Protein AF-A0A957V2Z0-F1 (afdb_monomer)

Radius of gyration: 24.33 Å; Cα contacts (8 Å, |Δi|>4): 67; chains: 1; bounding box: 56×29×64 Å

Secondary structure (DSSP, 8-state):
-HHHHHHHHHHHHHHHHHHHHHHHHHHHHHHHTTS--EEEEEETTEEEEEEGGG--TT-EEE--TTPPP-S-----S----B--HHHH--SS-B-

Foldseek 3Di:
DVVVVVVVVVVVVVVVVVVVVVVVVVVVVVVVVPDPFWWFWQDPNDTDIDGLVPDDPPTDTDDDPPRDDSDDDDDPDDDDFDDCCVPPVDPGTDD

pLDDT: mean 80.82, std 11.82, range [54.59, 95.5]

Solvent-accessible surface area (backbone atoms only — not comparable to full-atom values): 6172 Å² total; per-residue (Å²): 114,71,67,60,54,53,53,50,53,53,51,50,51,53,50,54,52,52,52,57,56,49,57,56,53,51,56,53,50,55,60,66,68,69,56,87,58,60,34,40,34,51,55,97,90,42,81,41,82,40,49,51,92,72,67,56,95,88,65,46,71,64,79,58,93,92,57,78,84,77,68,92,84,76,90,86,75,90,85,62,75,44,80,50,40,92,81,75,64,46,92,66,63,51,111

Sequence (95 aa):
ETGAAIITFIMLGKYLEARAKGQTSEALKALMGLRPKTAHVLRDGVETEIDVDQVIVGDTVIVRPGEKVPVDGIIADGRSAFDESMITGESMPIS

Structure (mmCIF, N/CA/C/O backbone):
data_AF-A0A957V2Z0-F1
#
_entry.id   AF-A0A957V2Z0-F1
#
loop_
_atom_site.group_PDB
_atom_site.id
_atom_site.type_symbol
_atom_site.label_atom_id
_atom_site.label_alt_id
_atom_site.label_comp_id
_atom_site.label_asym_id
_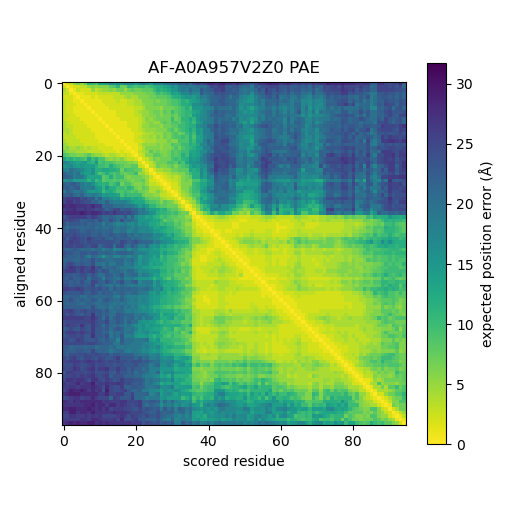atom_site.label_entity_id
_atom_site.label_seq_id
_atom_site.pdbx_PDB_ins_code
_atom_site.Cartn_x
_atom_site.Cartn_y
_atom_site.Cartn_z
_atom_site.occupancy
_atom_site.B_iso_or_equiv
_atom_site.auth_seq_id
_atom_site.auth_comp_id
_atom_site.auth_asym_id
_atom_site.auth_atom_id
_atom_site.pdbx_PDB_model_num
ATOM 1 N N . GLU A 1 1 ? 38.881 -10.062 -41.657 1.00 70.44 1 GLU A N 1
ATOM 2 C CA . GLU A 1 1 ? 38.571 -8.684 -41.207 1.00 70.44 1 GLU A CA 1
ATOM 3 C C . GLU A 1 1 ? 37.064 -8.408 -41.190 1.00 70.44 1 GLU A C 1
ATOM 5 O O . GLU A 1 1 ? 36.529 -8.096 -40.135 1.00 70.44 1 GLU A O 1
ATOM 10 N N . THR A 1 2 ? 36.336 -8.655 -42.284 1.00 86.19 2 THR A N 1
ATOM 11 C CA . THR A 1 2 ? 34.877 -8.424 -42.393 1.00 86.19 2 THR A CA 1
ATOM 12 C C . THR A 1 2 ? 34.023 -9.188 -41.369 1.00 86.19 2 THR A C 1
ATOM 14 O O . THR A 1 2 ? 33.064 -8.642 -40.833 1.00 86.19 2 THR A O 1
ATOM 17 N N . GLY A 1 3 ? 34.385 -10.432 -41.031 1.00 89.44 3 GLY A N 1
ATOM 18 C CA . GLY A 1 3 ? 33.654 -11.230 -40.033 1.00 89.44 3 GLY A CA 1
ATOM 19 C C . GLY A 1 3 ? 33.691 -10.643 -38.615 1.00 89.44 3 GLY A C 1
ATOM 20 O O . GLY A 1 3 ? 32.692 -10.697 -37.902 1.00 89.44 3 GLY A O 1
ATOM 21 N N . ALA A 1 4 ? 34.804 -10.010 -38.226 1.00 91.44 4 ALA A N 1
ATOM 22 C CA . ALA A 1 4 ? 34.930 -9.355 -36.923 1.00 91.44 4 ALA A CA 1
ATOM 23 C C . ALA A 1 4 ? 34.043 -8.103 -36.830 1.00 91.44 4 ALA A C 1
ATOM 25 O O . ALA A 1 4 ? 33.434 -7.853 -35.789 1.00 91.44 4 ALA A O 1
ATOM 26 N N . ALA A 1 5 ? 33.900 -7.366 -37.938 1.00 93.19 5 ALA A N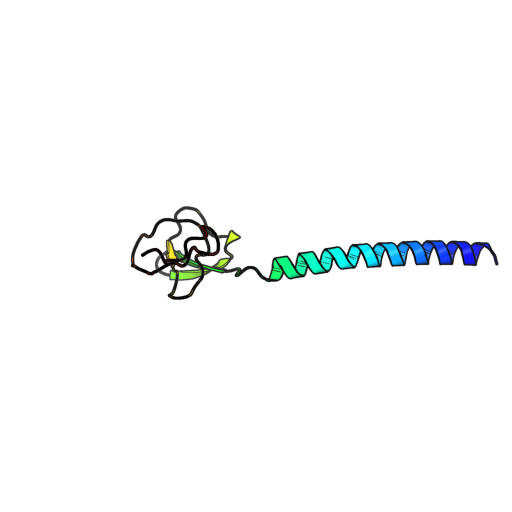 1
ATOM 27 C CA . ALA A 1 5 ? 32.979 -6.236 -38.022 1.00 93.19 5 ALA A CA 1
ATOM 28 C C . ALA A 1 5 ? 31.519 -6.697 -37.870 1.00 93.19 5 ALA A C 1
ATOM 30 O O . ALA A 1 5 ? 30.775 -6.124 -37.078 1.00 93.19 5 ALA A O 1
ATOM 31 N N . ILE A 1 6 ? 31.125 -7.781 -38.549 1.00 94.81 6 ILE A N 1
ATOM 32 C CA . ILE A 1 6 ? 29.765 -8.341 -38.460 1.00 94.81 6 ILE A CA 1
ATOM 33 C C . ILE A 1 6 ? 29.440 -8.787 -37.028 1.00 94.81 6 ILE A C 1
ATOM 35 O O . ILE A 1 6 ? 28.392 -8.428 -36.495 1.00 94.81 6 ILE A O 1
ATOM 39 N N . ILE A 1 7 ? 30.347 -9.520 -36.373 1.00 94.38 7 ILE A N 1
ATOM 40 C CA . ILE A 1 7 ? 30.153 -9.969 -34.985 1.00 94.38 7 ILE A CA 1
ATOM 41 C C . ILE A 1 7 ? 30.024 -8.769 -34.038 1.00 94.38 7 ILE A C 1
ATOM 43 O O . ILE A 1 7 ? 29.139 -8.754 -33.182 1.00 94.38 7 ILE A O 1
ATOM 47 N N . THR A 1 8 ? 30.853 -7.740 -34.227 1.00 94.44 8 THR A N 1
ATOM 48 C CA . THR A 1 8 ? 30.784 -6.494 -33.449 1.00 94.44 8 THR A CA 1
ATOM 49 C C . THR A 1 8 ? 29.424 -5.813 -33.597 1.00 94.44 8 THR A C 1
ATOM 51 O O . THR A 1 8 ? 28.816 -5.451 -32.591 1.00 94.44 8 THR A O 1
ATOM 54 N N . PHE A 1 9 ? 28.897 -5.695 -34.820 1.00 95.50 9 PHE A N 1
ATOM 55 C CA . PHE A 1 9 ? 27.576 -5.103 -35.053 1.00 95.50 9 PHE A CA 1
ATOM 56 C C . PHE A 1 9 ? 26.435 -5.928 -34.446 1.00 95.50 9 PHE A C 1
ATOM 58 O O . PHE A 1 9 ? 25.507 -5.352 -33.879 1.00 95.50 9 PHE A O 1
ATOM 65 N N . ILE A 1 10 ? 26.513 -7.262 -34.490 1.00 95.50 10 ILE A N 1
ATOM 66 C CA . ILE A 1 10 ? 25.525 -8.139 -33.840 1.00 95.50 10 ILE A CA 1
ATOM 67 C C . ILE A 1 10 ? 25.544 -7.941 -32.319 1.00 95.50 10 ILE A C 1
ATOM 69 O O . ILE A 1 10 ? 24.487 -7.821 -31.695 1.00 95.50 10 ILE A O 1
ATOM 73 N N . MET A 1 11 ? 26.731 -7.887 -31.709 1.00 95.12 11 MET A N 1
ATOM 74 C CA . MET A 1 11 ? 26.860 -7.658 -30.267 1.00 95.12 11 MET A CA 1
ATOM 75 C C . MET A 1 11 ? 26.382 -6.264 -29.861 1.00 95.12 11 MET A C 1
ATOM 77 O O . MET A 1 11 ? 25.686 -6.134 -28.855 1.00 95.12 11 MET A O 1
ATOM 81 N N . LEU A 1 12 ? 26.680 -5.240 -30.665 1.00 95.06 12 LEU A N 1
ATOM 82 C CA . LEU A 1 12 ? 26.184 -3.884 -30.448 1.00 95.06 12 LEU A CA 1
ATOM 83 C C . LEU A 1 12 ? 24.651 -3.831 -30.511 1.00 95.06 12 LEU A C 1
ATOM 85 O O . LEU A 1 12 ? 24.028 -3.231 -29.639 1.00 95.06 12 LEU A O 1
ATOM 89 N N . GLY A 1 13 ? 24.038 -4.512 -31.484 1.00 95.31 13 GLY A N 1
ATOM 90 C CA . GLY A 1 13 ? 22.581 -4.631 -31.583 1.00 95.31 13 GLY A CA 1
ATOM 91 C C . GLY A 1 13 ? 21.963 -5.275 -30.340 1.00 95.31 13 GLY A C 1
ATOM 92 O O . GLY A 1 13 ? 21.053 -4.706 -29.740 1.00 95.31 13 GLY A O 1
ATOM 93 N N . LYS A 1 14 ? 22.518 -6.407 -29.884 1.00 92.50 14 LYS A N 1
ATOM 94 C CA . LYS A 1 14 ? 22.067 -7.084 -28.654 1.00 92.50 14 LYS A CA 1
ATOM 95 C C . LYS A 1 14 ? 22.244 -6.225 -27.401 1.00 92.50 14 LYS A C 1
ATOM 97 O O . LYS A 1 14 ? 21.388 -6.250 -26.519 1.00 92.50 14 LYS A O 1
ATOM 102 N N . TYR A 1 15 ? 23.330 -5.457 -27.318 1.00 91.56 15 TYR A N 1
ATOM 103 C CA . TYR A 1 15 ? 23.567 -4.528 -26.214 1.00 91.56 15 TYR A CA 1
ATOM 104 C C . TYR A 1 15 ? 22.516 -3.412 -26.178 1.00 91.56 15 TYR A C 1
ATOM 106 O O . TYR A 1 15 ? 21.944 -3.139 -25.121 1.00 91.56 15 TYR A O 1
ATOM 114 N N . LEU A 1 16 ? 22.225 -2.794 -27.327 1.00 92.56 16 LEU A N 1
ATOM 115 C CA . LEU A 1 16 ? 21.202 -1.751 -27.433 1.00 92.56 16 LEU A CA 1
ATOM 116 C C . LEU A 1 16 ? 19.805 -2.294 -27.100 1.00 92.56 16 LEU A C 1
ATOM 118 O O . LEU A 1 16 ? 19.060 -1.640 -26.373 1.00 92.56 16 LEU A O 1
ATOM 122 N N . GLU A 1 17 ? 19.476 -3.506 -27.552 1.00 88.00 17 GLU A N 1
ATOM 123 C CA . GLU A 1 17 ? 18.214 -4.181 -27.227 1.00 88.00 17 GLU A CA 1
ATOM 124 C C . GLU A 1 17 ? 18.079 -4.459 -25.721 1.00 88.00 17 GLU A C 1
ATOM 126 O O . GLU A 1 17 ? 17.050 -4.146 -25.117 1.00 88.00 17 GLU A O 1
ATOM 131 N N . ALA A 1 18 ? 19.126 -5.000 -25.090 1.00 85.94 18 ALA A N 1
ATOM 132 C CA . ALA A 1 18 ? 19.146 -5.254 -23.651 1.00 85.94 18 ALA A CA 1
ATOM 133 C C . ALA A 1 18 ? 19.029 -3.954 -22.840 1.00 85.94 18 ALA A C 1
ATOM 135 O O . ALA A 1 18 ? 18.288 -3.899 -21.858 1.00 85.94 18 ALA A O 1
ATOM 136 N N . ARG A 1 19 ? 19.707 -2.884 -23.276 1.00 82.88 19 ARG A N 1
ATOM 137 C CA . ARG A 1 19 ? 19.620 -1.559 -22.651 1.00 82.88 19 ARG A CA 1
ATOM 138 C C . ARG A 1 19 ? 18.209 -0.977 -22.747 1.00 82.88 19 ARG A C 1
ATOM 140 O O . AR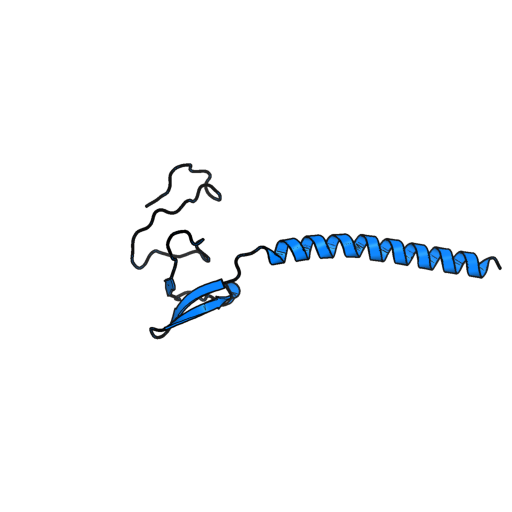G A 1 19 ? 17.703 -0.470 -21.748 1.00 82.88 19 ARG A O 1
ATOM 147 N N . ALA A 1 20 ? 17.574 -1.073 -23.915 1.00 80.62 20 ALA A N 1
ATOM 148 C CA . ALA A 1 20 ? 16.211 -0.593 -24.124 1.00 80.62 20 ALA A CA 1
ATOM 149 C C . ALA A 1 20 ? 15.199 -1.362 -23.255 1.00 80.62 20 ALA A C 1
ATOM 151 O O . ALA A 1 20 ? 14.370 -0.747 -22.589 1.00 80.62 20 ALA A O 1
ATOM 152 N N . LYS A 1 21 ? 15.317 -2.696 -23.180 1.00 74.94 21 LYS A N 1
ATOM 153 C CA . LYS A 1 21 ? 14.469 -3.539 -22.317 1.00 74.94 21 LYS A CA 1
ATOM 154 C C . LYS A 1 21 ? 14.693 -3.276 -20.821 1.00 74.94 21 LYS A C 1
ATOM 156 O O . LYS A 1 21 ? 13.739 -3.291 -20.045 1.00 74.94 21 LYS A O 1
ATOM 161 N N . GLY A 1 22 ? 15.932 -3.001 -20.411 1.00 70.25 22 GLY A N 1
ATOM 162 C CA . GLY A 1 22 ? 16.276 -2.700 -19.018 1.00 70.25 22 GLY A CA 1
ATOM 163 C C . GLY A 1 22 ? 15.637 -1.409 -18.494 1.00 70.25 22 GLY A C 1
ATOM 164 O O . GLY A 1 22 ? 15.190 -1.371 -17.349 1.00 70.25 22 GLY A O 1
ATOM 165 N N . GLN A 1 23 ? 15.519 -0.375 -19.334 1.00 62.84 23 GLN A N 1
ATOM 166 C CA . GLN A 1 23 ? 14.914 0.906 -18.939 1.00 62.84 23 GLN A CA 1
ATOM 167 C C . GLN A 1 23 ? 13.422 0.789 -18.598 1.00 62.84 23 GLN A C 1
ATOM 169 O O . GLN A 1 23 ? 12.956 1.451 -17.672 1.00 62.84 23 GLN A O 1
ATOM 174 N N . THR A 1 24 ? 12.675 -0.082 -19.280 1.00 62.44 24 THR A N 1
ATOM 175 C CA . THR A 1 24 ? 11.254 -0.311 -18.971 1.00 62.44 24 THR A CA 1
ATOM 176 C C . THR A 1 24 ? 11.072 -1.031 -17.632 1.00 62.44 24 THR A C 1
ATOM 178 O O . THR A 1 24 ? 10.162 -0.706 -16.870 1.00 62.44 24 THR A O 1
ATOM 181 N N . SER A 1 25 ? 11.960 -1.978 -17.310 1.00 61.97 25 SER A N 1
ATOM 182 C CA . SER A 1 25 ? 11.876 -2.744 -16.061 1.00 61.97 25 SER A CA 1
ATOM 183 C C . SER A 1 25 ? 12.165 -1.897 -14.820 1.00 61.97 25 SER A C 1
ATOM 185 O O . SER A 1 25 ? 11.564 -2.139 -13.774 1.00 61.97 25 SER A O 1
ATOM 187 N N . GLU A 1 26 ? 13.074 -0.929 -14.912 1.00 64.94 26 GLU A N 1
ATOM 188 C CA . GLU A 1 26 ? 13.436 -0.079 -13.772 1.00 64.94 26 GLU A CA 1
ATOM 189 C C . GLU A 1 26 ? 12.350 0.959 -13.458 1.00 64.94 26 GLU A C 1
ATOM 191 O O . GLU A 1 26 ? 12.038 1.181 -12.290 1.00 64.94 26 GLU A O 1
ATOM 196 N N . ALA A 1 27 ? 11.681 1.509 -14.477 1.00 62.53 27 ALA A N 1
ATOM 197 C CA . ALA A 1 27 ? 10.529 2.388 -14.272 1.00 62.53 27 ALA A CA 1
ATOM 198 C C . ALA A 1 27 ? 9.357 1.657 -13.588 1.00 62.53 27 ALA A C 1
ATOM 200 O O . ALA A 1 27 ? 8.726 2.204 -12.684 1.00 62.53 27 ALA A O 1
ATOM 201 N N . LEU A 1 28 ? 9.100 0.395 -13.961 1.00 62.19 28 LEU A N 1
ATOM 202 C CA . LEU A 1 28 ? 8.063 -0.421 -13.324 1.00 62.19 28 LEU A CA 1
ATOM 203 C C . LEU A 1 28 ? 8.417 -0.775 -11.870 1.00 62.19 28 LEU A C 1
ATOM 205 O O . LEU A 1 28 ? 7.567 -0.665 -10.989 1.00 62.19 28 LEU A O 1
ATOM 209 N N . LYS A 1 29 ? 9.677 -1.135 -11.586 1.00 61.91 29 LYS A N 1
ATOM 210 C CA . LYS A 1 29 ? 10.143 -1.377 -10.208 1.00 61.91 29 LYS A CA 1
ATOM 211 C C . LYS A 1 29 ? 10.037 -0.135 -9.328 1.00 61.91 29 LYS A C 1
ATOM 213 O O . LYS A 1 29 ? 9.624 -0.249 -8.176 1.00 61.91 29 LYS A O 1
ATOM 218 N N . ALA A 1 30 ? 10.383 1.038 -9.859 1.00 62.16 30 ALA A N 1
ATOM 219 C CA . ALA A 1 30 ? 10.256 2.296 -9.132 1.00 62.16 30 ALA A CA 1
ATOM 220 C C . ALA A 1 30 ? 8.793 2.574 -8.743 1.00 62.16 30 ALA A C 1
ATOM 222 O O . ALA A 1 30 ? 8.530 2.982 -7.614 1.00 62.16 30 ALA A O 1
ATOM 223 N N . LEU A 1 31 ? 7.837 2.256 -9.626 1.00 60.91 31 LEU A N 1
ATOM 224 C CA . LEU A 1 31 ? 6.402 2.356 -9.336 1.00 60.91 31 LEU A CA 1
ATOM 225 C C . LEU A 1 31 ? 5.935 1.349 -8.268 1.00 60.91 31 LEU A C 1
ATOM 227 O O . LEU A 1 31 ? 5.111 1.696 -7.426 1.00 60.91 31 LEU A O 1
ATOM 231 N N . MET A 1 32 ? 6.487 0.131 -8.238 1.00 60.25 32 MET A N 1
ATOM 232 C CA . MET A 1 32 ? 6.179 -0.866 -7.196 1.00 60.25 32 MET A CA 1
ATOM 233 C C . MET A 1 32 ? 6.753 -0.496 -5.814 1.00 60.25 32 MET A C 1
ATOM 235 O O . MET A 1 32 ? 6.235 -0.936 -4.788 1.00 60.25 32 MET A O 1
ATOM 239 N N . GLY A 1 33 ? 7.809 0.321 -5.761 1.00 57.62 33 GLY A N 1
ATOM 240 C CA . GLY A 1 33 ? 8.434 0.782 -4.516 1.00 57.62 33 GLY A CA 1
ATOM 241 C C . GLY A 1 33 ? 7.638 1.839 -3.741 1.00 57.62 33 GLY A C 1
ATOM 242 O O . GLY A 1 33 ? 7.901 2.023 -2.557 1.00 57.62 33 GLY A O 1
ATOM 243 N N . LEU A 1 34 ? 6.671 2.498 -4.389 1.00 54.59 34 LEU A N 1
ATOM 244 C CA . LEU A 1 34 ? 5.927 3.661 -3.881 1.00 54.59 34 LEU A CA 1
ATOM 245 C C . LEU A 1 34 ? 4.608 3.326 -3.157 1.00 54.59 34 LEU A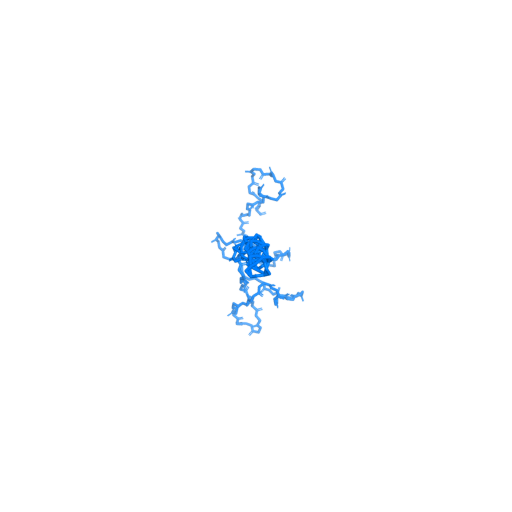 C 1
ATOM 247 O O . LEU A 1 34 ? 3.922 4.239 -2.698 1.00 54.59 34 LEU A O 1
ATOM 251 N N . ARG A 1 35 ? 4.227 2.048 -3.037 1.00 56.09 35 ARG A N 1
ATOM 252 C CA . ARG A 1 35 ? 3.071 1.655 -2.213 1.00 56.09 35 ARG A CA 1
ATOM 253 C C . ARG A 1 35 ? 3.426 1.785 -0.723 1.00 56.09 35 ARG A C 1
ATOM 255 O O . ARG A 1 35 ? 4.479 1.277 -0.347 1.00 56.09 35 ARG A O 1
ATOM 262 N N . PRO A 1 36 ? 2.589 2.412 0.126 1.00 57.91 36 PRO A N 1
ATOM 263 C CA . PRO A 1 36 ? 2.663 2.212 1.572 1.00 57.91 36 PRO A CA 1
ATOM 264 C C . PRO A 1 36 ? 2.421 0.721 1.827 1.00 57.91 36 PRO A C 1
ATOM 266 O O . PRO A 1 36 ? 1.403 0.190 1.389 1.00 57.91 36 PRO A O 1
ATOM 269 N N . LYS A 1 37 ? 3.414 0.026 2.386 1.00 67.75 37 LYS A N 1
ATOM 270 C CA . LYS A 1 37 ? 3.482 -1.444 2.321 1.00 67.75 37 LYS A CA 1
ATOM 271 C C . LYS A 1 37 ? 2.879 -2.140 3.525 1.00 67.75 37 LYS A C 1
ATOM 273 O O . LYS A 1 37 ? 2.668 -3.342 3.451 1.00 67.75 37 LYS A O 1
ATOM 278 N N . THR A 1 38 ? 2.599 -1.407 4.596 1.00 81.31 38 THR A N 1
ATOM 279 C CA . THR A 1 38 ? 2.299 -1.995 5.894 1.00 81.31 38 THR A CA 1
ATOM 280 C C . THR A 1 38 ? 0.930 -1.584 6.422 1.00 81.31 38 THR A C 1
ATOM 282 O O . THR A 1 38 ? 0.406 -0.518 6.100 1.00 81.31 38 THR A O 1
ATOM 285 N N . ALA A 1 39 ? 0.339 -2.475 7.210 1.00 88.56 39 ALA A N 1
ATOM 286 C CA . ALA A 1 39 ? -0.889 -2.281 7.957 1.00 88.56 39 ALA A CA 1
ATOM 287 C C . ALA A 1 39 ? -0.641 -2.666 9.421 1.00 88.56 39 ALA A C 1
ATOM 289 O O . ALA A 1 39 ? 0.057 -3.642 9.706 1.00 88.56 39 ALA A O 1
ATOM 290 N N . HIS A 1 40 ? -1.236 -1.919 10.348 1.00 91.25 40 HIS A N 1
ATOM 291 C CA . HIS A 1 40 ? -1.237 -2.270 11.764 1.00 91.25 40 HIS A CA 1
ATOM 292 C C . HIS A 1 40 ? -2.455 -3.141 12.062 1.00 91.25 40 HIS A C 1
ATOM 294 O O . HIS A 1 40 ? -3.589 -2.680 11.957 1.00 91.25 40 HIS A O 1
ATOM 300 N N . VAL A 1 41 ? -2.234 -4.403 12.426 1.00 92.88 41 VAL A N 1
ATOM 301 C CA . VAL A 1 41 ? -3.301 -5.336 12.813 1.00 92.88 41 VAL A CA 1
ATOM 302 C C . VAL A 1 41 ? -3.259 -5.618 14.307 1.00 92.88 41 VAL A C 1
ATOM 304 O O . VAL A 1 41 ? -2.189 -5.749 14.899 1.00 92.88 41 VAL A O 1
ATOM 307 N N . LEU A 1 42 ? -4.433 -5.747 14.917 1.00 91.25 42 LEU A N 1
ATOM 308 C CA . LEU A 1 42 ? -4.601 -6.180 16.296 1.00 91.25 42 LEU A CA 1
ATOM 309 C C . LEU A 1 42 ? -4.955 -7.670 16.308 1.00 91.25 42 LEU A C 1
ATOM 311 O O . LEU A 1 42 ? -6.090 -8.046 16.014 1.00 91.25 42 LEU A O 1
ATOM 315 N N . ARG A 1 43 ? -3.988 -8.517 16.666 1.00 90.19 43 ARG A N 1
ATOM 316 C CA . ARG A 1 43 ? -4.176 -9.969 16.817 1.00 90.19 43 ARG A CA 1
ATOM 317 C C . ARG A 1 43 ? -3.805 -10.371 18.239 1.00 90.19 43 ARG A C 1
ATOM 319 O O . ARG A 1 43 ? -2.788 -9.925 18.757 1.00 90.19 43 ARG A O 1
ATOM 326 N N . ASP A 1 44 ? -4.658 -11.157 18.892 1.00 85.38 44 ASP A N 1
ATOM 327 C CA . ASP A 1 44 ? -4.457 -11.619 20.277 1.00 85.38 44 ASP A CA 1
ATOM 328 C C . ASP A 1 44 ? -4.165 -10.489 21.292 1.00 85.38 44 ASP A C 1
ATOM 330 O O . ASP A 1 44 ? -3.452 -10.673 22.277 1.00 85.38 44 ASP A O 1
ATOM 334 N N . GLY A 1 45 ? -4.717 -9.294 21.050 1.00 87.50 45 GLY A N 1
ATOM 335 C CA . GLY A 1 45 ? -4.505 -8.111 21.892 1.00 87.50 45 GLY A CA 1
ATOM 336 C C . GLY A 1 45 ? -3.162 -7.400 21.688 1.00 87.50 45 GLY A C 1
ATOM 337 O O . GLY A 1 45 ? -2.860 -6.472 22.435 1.00 87.50 45 GLY A O 1
ATOM 338 N N . VAL A 1 46 ? -2.371 -7.798 20.687 1.00 90.56 46 VAL A N 1
ATOM 339 C CA . VAL A 1 46 ? -1.080 -7.187 20.347 1.00 90.56 46 VAL A CA 1
ATOM 340 C C . VAL A 1 46 ? -1.162 -6.506 18.983 1.00 90.56 46 VAL A C 1
ATOM 342 O O . VAL A 1 46 ? -1.563 -7.110 17.986 1.00 90.56 46 VAL A O 1
ATOM 345 N N . GLU A 1 47 ? -0.769 -5.235 18.938 1.00 91.3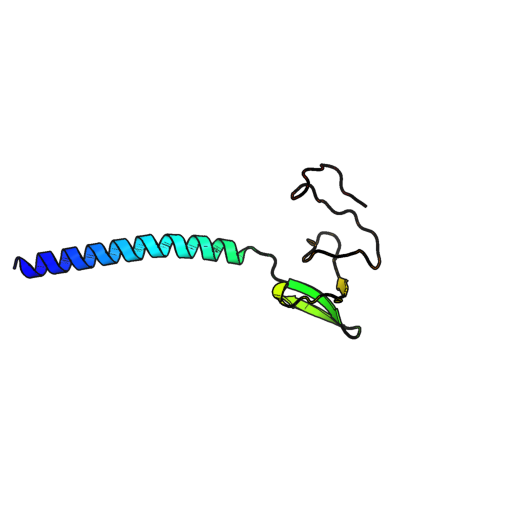8 47 GLU A N 1
ATOM 346 C CA . GLU A 1 47 ? -0.626 -4.480 17.693 1.00 91.38 47 GLU A CA 1
ATOM 347 C C . GLU A 1 47 ? 0.654 -4.922 16.975 1.00 91.38 47 GLU A C 1
ATOM 349 O O . GLU A 1 47 ? 1.749 -4.860 17.535 1.00 91.38 47 GLU A O 1
ATOM 354 N N . THR A 1 48 ? 0.513 -5.390 15.736 1.00 90.12 48 THR A N 1
ATOM 355 C CA . THR A 1 48 ? 1.624 -5.849 14.898 1.00 90.12 48 THR A CA 1
ATOM 356 C C . THR A 1 48 ? 1.577 -5.143 13.554 1.00 90.12 48 THR A C 1
ATOM 358 O O . THR A 1 48 ? 0.529 -5.071 12.917 1.00 90.12 48 THR A O 1
ATOM 361 N N . GLU A 1 49 ? 2.722 -4.633 13.110 1.00 90.00 49 GLU A N 1
ATOM 362 C CA . GLU A 1 49 ? 2.885 -4.130 11.7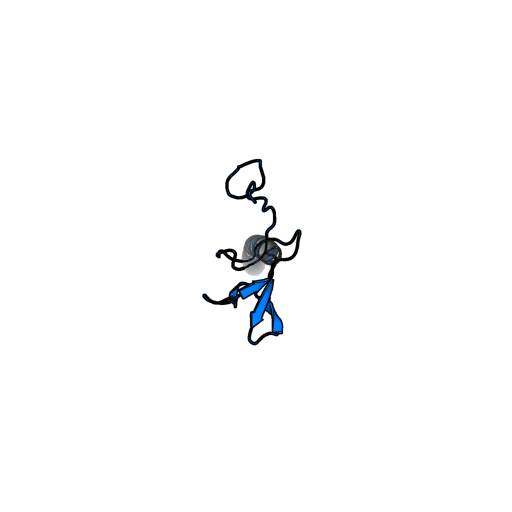49 1.00 90.00 49 GLU A CA 1
ATOM 363 C C . GLU A 1 49 ? 3.184 -5.302 10.804 1.00 90.00 49 GLU A C 1
ATOM 365 O O . GLU A 1 49 ? 4.148 -6.042 11.012 1.00 90.00 49 GLU A O 1
ATOM 370 N N . ILE A 1 50 ? 2.347 -5.484 9.785 1.00 88.62 50 ILE A N 1
ATOM 371 C CA . ILE A 1 50 ? 2.495 -6.528 8.762 1.00 88.62 50 ILE A CA 1
ATOM 372 C C . ILE A 1 50 ? 2.396 -5.922 7.367 1.00 88.62 50 ILE A C 1
ATOM 374 O O . ILE A 1 50 ? 1.844 -4.837 7.205 1.00 88.62 50 ILE A O 1
ATOM 378 N N . ASP A 1 51 ? 2.889 -6.626 6.347 1.00 87.69 51 ASP A N 1
ATOM 379 C CA . ASP A 1 51 ? 2.642 -6.218 4.963 1.00 87.69 51 ASP A CA 1
ATOM 380 C C . ASP A 1 51 ? 1.140 -6.290 4.642 1.00 87.69 51 ASP A C 1
ATOM 382 O O . ASP A 1 51 ? 0.449 -7.218 5.069 1.00 87.69 51 ASP A O 1
ATOM 386 N N . VAL A 1 52 ? 0.634 -5.346 3.844 1.00 85.00 52 VAL A N 1
ATOM 387 C CA . VAL A 1 52 ? -0.791 -5.289 3.459 1.00 85.00 52 VAL A CA 1
ATOM 388 C C . VAL A 1 52 ? -1.269 -6.583 2.785 1.00 85.00 52 VAL A C 1
ATOM 390 O O . VAL A 1 52 ? -2.400 -7.013 2.989 1.00 85.00 52 VAL A O 1
ATOM 393 N N . ASP A 1 53 ? -0.377 -7.262 2.059 1.00 84.31 53 ASP A N 1
ATOM 394 C CA . ASP A 1 53 ? -0.650 -8.538 1.388 1.00 84.31 53 ASP A CA 1
ATOM 395 C C . ASP A 1 53 ? -0.844 -9.714 2.374 1.00 84.31 53 ASP A C 1
ATOM 397 O O . ASP A 1 53 ? -1.270 -10.797 1.976 1.00 84.31 53 ASP A O 1
ATOM 401 N N . GLN A 1 54 ? -0.512 -9.524 3.656 1.00 85.75 54 GLN A N 1
ATOM 402 C CA . GLN A 1 54 ? -0.665 -10.515 4.729 1.00 85.75 54 GLN A CA 1
ATOM 403 C C . GLN A 1 54 ? -1.909 -10.276 5.599 1.00 85.75 54 GLN A C 1
ATOM 405 O O . GLN A 1 54 ? -2.158 -11.041 6.541 1.00 85.75 54 GLN A O 1
ATOM 410 N N . VAL A 1 55 ? -2.674 -9.219 5.314 1.00 89.31 55 VAL A N 1
ATOM 411 C CA . VAL A 1 55 ? -3.949 -8.945 5.982 1.00 89.31 55 VAL A CA 1
ATOM 412 C C . VAL A 1 55 ? -4.980 -9.963 5.500 1.00 89.31 55 VAL A C 1
ATOM 414 O O . VAL A 1 55 ? -5.130 -10.200 4.301 1.00 89.31 55 VAL A O 1
ATOM 417 N N . ILE A 1 56 ? -5.696 -10.580 6.438 1.00 89.62 56 ILE A N 1
ATOM 418 C CA . ILE A 1 56 ? -6.726 -11.579 6.147 1.00 89.62 56 ILE A CA 1
ATOM 419 C C . ILE A 1 56 ? -8.107 -11.082 6.572 1.00 89.62 56 ILE A C 1
ATOM 421 O O . ILE A 1 56 ? -8.254 -10.257 7.473 1.00 89.62 56 ILE A O 1
ATOM 425 N N . VAL A 1 57 ? -9.148 -11.609 5.924 1.00 88.88 57 VAL A N 1
ATOM 426 C CA . VAL A 1 57 ? -10.538 -11.299 6.284 1.00 88.88 57 VAL A CA 1
ATOM 427 C C . VAL A 1 57 ? -10.785 -11.691 7.741 1.00 88.88 57 VAL A C 1
ATOM 429 O O . VAL A 1 57 ? -10.573 -12.842 8.121 1.00 88.88 57 VAL A O 1
ATOM 432 N N . GLY A 1 58 ? -11.266 -10.732 8.531 1.00 86.62 58 GLY A N 1
ATOM 433 C CA . GLY A 1 58 ? -11.506 -10.894 9.966 1.00 86.62 58 GLY A CA 1
ATOM 434 C C . GLY A 1 58 ? -10.436 -10.267 10.860 1.00 86.62 58 GLY A C 1
ATOM 435 O O . GLY A 1 58 ? -10.651 -10.206 12.067 1.00 86.62 58 GLY A O 1
ATOM 436 N N . ASP A 1 59 ? -9.329 -9.767 10.301 1.00 90.75 59 ASP A N 1
ATOM 437 C CA . ASP A 1 59 ? -8.383 -8.949 11.060 1.00 90.75 59 ASP A CA 1
ATOM 438 C C . ASP A 1 59 ? -9.005 -7.609 11.476 1.00 90.75 59 ASP A C 1
ATOM 440 O O . ASP A 1 59 ? -9.695 -6.947 10.697 1.00 90.75 59 ASP A O 1
ATOM 444 N N . THR A 1 60 ? -8.681 -7.168 12.692 1.00 92.06 60 THR A N 1
ATOM 445 C CA . THR A 1 60 ? -8.941 -5.796 13.136 1.00 92.06 60 THR A CA 1
ATOM 446 C C . THR A 1 60 ?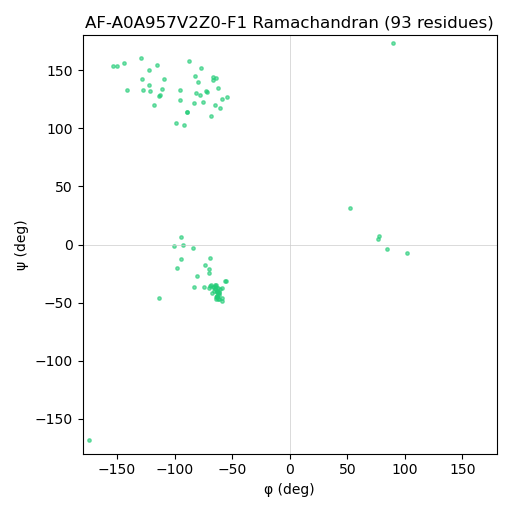 -7.742 -4.935 12.770 1.00 92.06 60 THR A C 1
ATOM 448 O O . THR A 1 60 ? -6.655 -5.121 13.316 1.00 92.06 60 THR A O 1
ATOM 451 N N . VAL A 1 61 ? -7.932 -3.986 11.857 1.00 91.56 61 VAL A N 1
ATOM 452 C CA . VAL A 1 61 ? -6.889 -3.046 11.430 1.00 91.56 61 VAL A CA 1
ATOM 453 C C . VAL A 1 61 ? -7.012 -1.749 12.228 1.00 91.56 61 VAL A C 1
ATOM 455 O O . VAL A 1 61 ? -8.103 -1.196 12.359 1.00 91.56 61 VAL A O 1
ATOM 458 N N . ILE A 1 62 ? -5.892 -1.253 12.747 1.00 90.75 62 ILE A N 1
ATOM 459 C CA . ILE A 1 62 ? -5.803 0.040 13.426 1.00 90.75 62 ILE A CA 1
ATOM 460 C C . ILE A 1 62 ? -5.347 1.079 12.402 1.00 90.75 62 ILE A C 1
ATOM 462 O O . ILE A 1 62 ? -4.304 0.918 11.775 1.00 90.75 62 ILE A O 1
ATOM 466 N N . VAL A 1 63 ? -6.128 2.150 1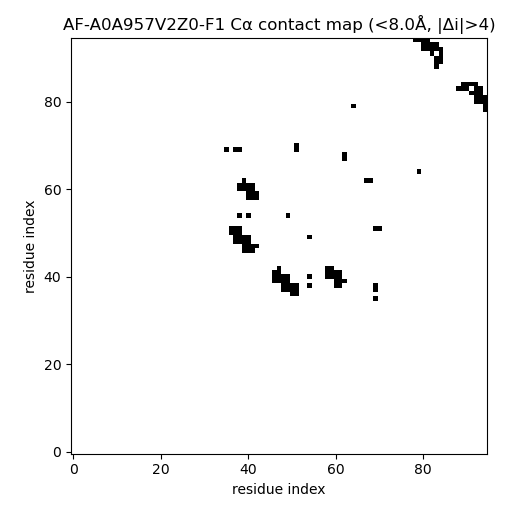2.249 1.00 88.81 63 VAL A N 1
ATOM 467 C CA . VAL A 1 63 ? -5.800 3.286 11.377 1.00 88.81 63 VAL A CA 1
ATOM 468 C C . VAL A 1 63 ? -5.682 4.535 12.239 1.00 88.81 63 VAL A C 1
ATOM 470 O O . VAL A 1 63 ? -6.630 4.914 12.930 1.00 88.81 63 VAL A O 1
ATOM 473 N N . ARG A 1 64 ? -4.512 5.174 12.228 1.00 86.88 64 ARG A N 1
ATOM 474 C CA . ARG A 1 64 ? -4.258 6.392 13.007 1.00 86.88 64 ARG A CA 1
ATOM 475 C C . ARG A 1 64 ? -4.677 7.641 12.221 1.00 86.88 64 ARG A C 1
ATOM 477 O O . ARG A 1 64 ? -4.736 7.614 10.991 1.00 86.88 64 ARG A O 1
ATOM 484 N N . PRO A 1 65 ? -4.952 8.773 12.895 1.00 83.62 65 PRO A N 1
ATOM 485 C CA . PRO A 1 65 ? -5.291 10.016 12.208 1.00 83.62 65 PRO A CA 1
ATOM 486 C C . PRO A 1 65 ? -4.222 10.422 11.183 1.00 83.62 65 PRO A C 1
ATOM 488 O O . PRO A 1 65 ? -3.045 10.542 11.519 1.00 83.62 65 PRO A O 1
ATOM 491 N N . GLY A 1 66 ? -4.644 10.658 9.939 1.00 81.31 66 GLY A N 1
ATOM 492 C CA . GLY A 1 66 ? -3.755 11.023 8.830 1.00 81.31 66 GLY A CA 1
ATOM 493 C C . GLY A 1 66 ? -3.087 9.842 8.117 1.00 81.31 66 GLY A C 1
ATOM 494 O O . GLY A 1 66 ? -2.412 10.060 7.109 1.00 81.31 66 GLY A O 1
ATOM 495 N N . GLU A 1 67 ? -3.283 8.606 8.583 1.00 81.94 67 GLU A N 1
ATOM 496 C CA . GLU A 1 67 ? -2.885 7.416 7.832 1.00 81.94 67 GLU A CA 1
ATOM 497 C C . GLU A 1 67 ? -3.867 7.123 6.695 1.00 81.94 67 GLU A C 1
ATOM 499 O O . GLU A 1 67 ? -5.054 7.451 6.750 1.00 81.94 67 GLU A O 1
ATOM 504 N N . LYS A 1 68 ? -3.356 6.482 5.640 1.00 80.62 68 LYS A N 1
ATOM 505 C CA . LYS A 1 68 ? -4.203 5.935 4.581 1.00 80.62 68 LYS A CA 1
ATOM 506 C C . LYS A 1 68 ? -4.781 4.607 5.042 1.00 80.62 68 LYS A C 1
ATOM 508 O O . LYS A 1 68 ? -4.061 3.790 5.608 1.00 80.62 68 LYS A O 1
ATOM 513 N N . VAL A 1 69 ? -6.050 4.377 4.728 1.00 85.88 69 VAL A N 1
ATOM 514 C CA . VAL A 1 69 ? -6.701 3.087 4.963 1.00 85.88 69 VAL A CA 1
ATOM 515 C C . VAL A 1 69 ? -6.025 2.030 4.071 1.00 85.88 69 VAL A C 1
ATOM 517 O O . VAL A 1 69 ? -6.000 2.214 2.851 1.00 85.88 69 VAL A O 1
ATOM 520 N N . PRO A 1 70 ? -5.423 0.966 4.640 1.00 85.00 70 PRO A N 1
ATOM 521 C CA . PRO A 1 70 ? -4.612 0.025 3.866 1.00 85.00 70 PRO A CA 1
ATOM 522 C C . PRO A 1 70 ? -5.450 -1.013 3.105 1.00 85.00 70 PRO A C 1
ATOM 524 O O . PRO A 1 70 ? -4.998 -1.512 2.076 1.00 85.00 70 PRO A O 1
ATOM 527 N N . VAL A 1 71 ? -6.652 -1.339 3.594 1.00 86.12 71 VAL A N 1
ATOM 528 C CA . VAL A 1 71 ? -7.562 -2.344 3.020 1.00 86.12 71 VAL A CA 1
ATOM 529 C C . VAL A 1 71 ? -9.021 -1.918 3.175 1.00 86.12 71 VAL A C 1
ATOM 531 O O . VAL A 1 71 ? -9.356 -1.180 4.100 1.00 86.12 71 VAL A O 1
ATOM 534 N N . ASP A 1 72 ? -9.894 -2.434 2.315 1.00 87.44 72 ASP A N 1
ATOM 535 C CA . ASP A 1 72 ? -11.339 -2.247 2.454 1.00 87.44 72 ASP A CA 1
ATOM 536 C C . ASP A 1 72 ? -11.868 -2.968 3.704 1.00 87.44 72 ASP A C 1
ATOM 538 O O . ASP A 1 72 ? -11.424 -4.067 4.051 1.00 87.44 72 ASP A O 1
ATOM 542 N N . GLY A 1 73 ? -12.851 -2.371 4.375 1.00 88.25 73 GLY A N 1
ATOM 543 C CA . GLY A 1 73 ? -13.412 -2.926 5.601 1.00 88.25 73 GLY A CA 1
ATOM 544 C C . GLY A 1 73 ? -14.613 -2.148 6.123 1.00 88.25 73 GLY A C 1
ATOM 545 O O . GLY A 1 73 ? -15.179 -1.294 5.447 1.00 88.25 73 GLY A O 1
ATOM 546 N N . ILE A 1 74 ? -15.003 -2.468 7.352 1.00 88.31 74 ILE A N 1
ATOM 547 C CA . ILE A 1 74 ? -16.090 -1.814 8.085 1.00 88.31 74 ILE A CA 1
ATOM 548 C C . ILE A 1 74 ? -15.534 -1.262 9.393 1.00 88.31 74 ILE A C 1
ATOM 550 O O . ILE A 1 74 ? -14.763 -1.937 10.074 1.00 88.31 74 ILE A O 1
ATOM 554 N N . ILE A 1 75 ? -15.933 -0.039 9.747 1.00 89.06 75 ILE A N 1
ATOM 555 C CA . ILE A 1 75 ? -15.496 0.619 10.982 1.00 89.06 75 ILE A CA 1
ATOM 556 C C . ILE A 1 7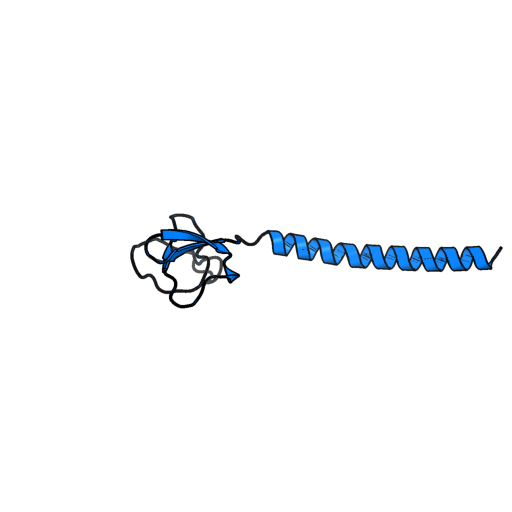5 ? -16.109 -0.127 12.171 1.00 89.06 75 ILE A C 1
ATOM 558 O O . ILE A 1 75 ? -17.323 -0.096 12.373 1.00 89.06 75 ILE A O 1
ATOM 562 N N . ALA A 1 76 ? -15.263 -0.812 12.939 1.00 88.31 76 ALA A N 1
ATOM 563 C CA . ALA A 1 76 ? -15.677 -1.544 14.133 1.00 88.31 76 ALA A CA 1
ATOM 564 C C . ALA A 1 76 ? -15.774 -0.637 15.372 1.00 88.31 76 ALA A C 1
ATOM 566 O O . ALA A 1 76 ? -16.666 -0.823 16.196 1.00 88.31 76 ALA A O 1
ATOM 567 N N . ASP A 1 77 ? -14.870 0.339 15.494 1.00 86.25 77 ASP A N 1
ATOM 568 C CA . ASP A 1 77 ? -14.825 1.299 16.598 1.00 86.25 77 ASP A CA 1
ATOM 569 C C . ASP A 1 77 ? -14.154 2.614 16.159 1.00 86.25 77 ASP A C 1
ATOM 571 O O . ASP A 1 77 ? -13.327 2.632 15.246 1.00 86.25 77 ASP A O 1
ATOM 575 N N . GLY A 1 78 ? -14.509 3.713 16.826 1.00 85.19 78 GLY A N 1
ATOM 576 C CA . GLY A 1 78 ? -13.993 5.053 16.553 1.00 85.19 78 GLY A CA 1
ATOM 577 C C . GLY A 1 78 ? -14.785 5.861 15.518 1.00 85.19 78 GLY A C 1
ATOM 578 O O . GLY A 1 78 ? -15.745 5.399 14.901 1.00 85.19 78 GLY A O 1
ATOM 579 N N . ARG A 1 79 ? -14.391 7.130 15.368 1.00 80.19 79 ARG A N 1
ATOM 580 C CA . ARG A 1 79 ? -14.888 8.061 14.346 1.00 80.19 79 ARG A CA 1
ATOM 581 C C . ARG A 1 79 ? -13.736 8.914 13.845 1.00 80.19 79 ARG A C 1
ATOM 583 O O . ARG A 1 79 ? -12.985 9.463 14.649 1.00 80.19 79 ARG A O 1
ATOM 590 N N . SER A 1 80 ? -13.628 9.044 12.533 1.00 82.38 80 SER A N 1
ATOM 591 C CA . SER A 1 80 ? -12.660 9.912 11.874 1.00 82.38 80 SER A CA 1
ATOM 592 C C . SER A 1 80 ? -13.248 10.393 10.556 1.00 82.38 80 SER A C 1
ATOM 594 O O . SER A 1 80 ? -14.085 9.715 9.971 1.00 82.38 80 SER A O 1
ATOM 596 N N . ALA A 1 81 ? -12.792 11.551 10.091 1.00 78.94 81 ALA A N 1
ATOM 597 C CA . ALA A 1 81 ? -13.077 11.995 8.738 1.00 78.94 81 ALA A CA 1
ATOM 598 C C . ALA A 1 81 ? -12.102 11.313 7.769 1.00 78.94 81 ALA A C 1
ATOM 600 O O . ALA A 1 81 ? -10.889 11.338 8.005 1.00 78.94 81 ALA A O 1
ATOM 601 N N . PHE A 1 82 ? -12.623 10.729 6.692 1.00 78.88 82 PHE A N 1
ATOM 602 C CA . PHE A 1 82 ? -11.828 10.132 5.621 1.00 78.88 82 PHE A CA 1
ATOM 603 C C . PHE A 1 82 ? -11.969 10.960 4.341 1.00 78.88 82 PHE A C 1
ATOM 605 O O . PHE A 1 82 ? -13.067 11.366 3.961 1.00 78.88 82 PHE A O 1
ATOM 612 N N . ASP A 1 83 ? -10.839 11.231 3.689 1.00 79.00 83 ASP A N 1
ATOM 613 C CA . ASP A 1 83 ? -10.797 11.904 2.392 1.00 79.00 83 ASP A CA 1
ATOM 614 C C . ASP A 1 83 ? -10.817 10.858 1.271 1.00 79.00 83 ASP A C 1
ATOM 616 O O . ASP A 1 83 ? -9.806 10.214 0.980 1.00 79.00 83 ASP A O 1
ATOM 620 N N . GLU A 1 84 ? -11.983 10.688 0.649 1.00 74.88 84 GLU A N 1
ATOM 621 C CA . GLU A 1 84 ? -12.177 9.786 -0.490 1.00 74.88 84 GLU A CA 1
ATOM 622 C C . GLU A 1 84 ? -12.048 10.491 -1.852 1.00 74.88 84 GLU A C 1
ATOM 624 O O . GLU A 1 84 ? -12.252 9.856 -2.889 1.00 74.88 84 GLU A O 1
ATOM 629 N N . SER A 1 85 ? -11.649 11.771 -1.898 1.00 75.00 85 SER A N 1
ATOM 630 C CA . SER A 1 85 ? -11.599 12.569 -3.138 1.00 75.00 85 SER A CA 1
ATOM 631 C C . SER A 1 85 ? -10.758 11.927 -4.246 1.00 75.00 85 SER A C 1
ATOM 633 O O . SER A 1 85 ? -11.077 12.047 -5.428 1.00 75.00 85 SER A O 1
ATOM 635 N N . MET A 1 86 ? -9.715 11.185 -3.867 1.00 68.94 86 MET A N 1
ATOM 636 C CA . MET A 1 86 ? -8.827 10.470 -4.785 1.00 68.94 86 MET A CA 1
ATOM 637 C C . MET A 1 86 ? -9.483 9.265 -5.482 1.00 68.94 86 MET A C 1
ATOM 639 O O . MET A 1 86 ? -8.966 8.828 -6.510 1.00 68.94 86 MET A O 1
ATOM 643 N N . ILE A 1 87 ? -10.572 8.711 -4.937 1.00 72.31 87 ILE A N 1
ATOM 644 C CA . ILE A 1 87 ? -11.263 7.523 -5.470 1.00 72.31 87 ILE A CA 1
ATOM 645 C C . ILE A 1 87 ? -12.663 7.883 -5.977 1.00 72.31 87 ILE A C 1
ATOM 647 O O . ILE A 1 87 ? -13.032 7.476 -7.078 1.00 72.31 87 ILE A O 1
ATOM 651 N N . THR A 1 88 ? -13.434 8.650 -5.205 1.00 70.38 88 THR A N 1
ATOM 652 C CA . THR A 1 88 ? -14.840 8.966 -5.506 1.00 70.38 88 THR A CA 1
ATOM 653 C C . THR A 1 88 ? -15.017 10.326 -6.183 1.00 70.38 88 THR A C 1
ATOM 655 O O . THR A 1 88 ? -16.022 10.551 -6.854 1.00 70.38 88 THR A O 1
ATOM 658 N N . GLY A 1 89 ? -14.039 11.231 -6.062 1.00 71.31 89 GLY A N 1
ATOM 659 C CA . GLY A 1 89 ? -14.125 12.597 -6.589 1.00 71.31 89 GLY A CA 1
ATOM 660 C C . GLY A 1 89 ? -14.998 13.537 -5.752 1.00 71.31 89 GLY A C 1
ATOM 661 O O . GLY A 1 89 ? -15.206 14.689 -6.139 1.00 71.31 89 GLY A O 1
ATOM 662 N N . GLU A 1 90 ? -15.499 13.081 -4.604 1.00 71.88 90 GLU A N 1
ATOM 663 C CA . GLU A 1 90 ? -16.261 13.921 -3.688 1.00 71.88 90 GLU A CA 1
ATOM 664 C C . GLU A 1 90 ? -15.313 14.819 -2.882 1.00 71.88 90 GLU A C 1
ATOM 666 O O . GLU A 1 90 ? -14.322 14.371 -2.316 1.00 71.88 90 GLU A O 1
ATOM 671 N N . SER A 1 91 ? -15.583 16.128 -2.865 1.00 62.34 91 SER A N 1
ATOM 672 C CA . SER A 1 91 ? -14.681 17.127 -2.261 1.00 62.34 91 SER A CA 1
ATOM 673 C C . SER A 1 91 ? -14.858 17.302 -0.748 1.00 62.34 91 SER A C 1
ATOM 675 O O . SER A 1 91 ? -14.160 18.112 -0.142 1.00 62.34 91 SER A O 1
ATOM 677 N N . MET A 1 92 ? -15.819 16.605 -0.140 1.00 65.19 92 MET A N 1
ATOM 678 C CA . MET A 1 92 ? -16.138 16.711 1.283 1.00 65.19 92 MET A CA 1
ATOM 679 C C . MET A 1 92 ? -15.780 15.394 1.983 1.00 65.19 92 MET A C 1
ATOM 681 O O . MET A 1 92 ? -16.240 14.350 1.526 1.00 65.19 92 MET A O 1
ATOM 685 N N . PRO A 1 93 ? -15.007 15.424 3.084 1.00 61.94 93 PRO A N 1
ATOM 686 C CA . PRO A 1 93 ? -14.698 14.222 3.848 1.00 61.94 93 PRO A CA 1
ATOM 687 C C . PRO A 1 93 ? -15.968 13.590 4.425 1.00 61.94 93 PRO A C 1
ATOM 689 O O . PRO A 1 93 ? -16.796 14.291 5.016 1.00 61.94 93 PRO A O 1
ATOM 692 N N . ILE A 1 94 ? -16.101 12.271 4.300 1.00 65.25 94 ILE A N 1
ATOM 693 C CA . ILE A 1 94 ? -17.161 11.509 4.972 1.00 65.25 94 ILE A CA 1
ATOM 694 C C . ILE A 1 94 ? -16.737 11.208 6.418 1.00 65.25 94 ILE A C 1
ATOM 696 O O . ILE A 1 94 ? -15.546 11.060 6.697 1.00 65.25 94 ILE A O 1
ATOM 700 N N . SER A 1 95 ? -17.694 11.202 7.354 1.00 59.03 95 SER A N 1
ATOM 701 C CA . SER A 1 95 ? -17.474 11.054 8.810 1.00 59.03 95 SER A CA 1
ATOM 702 C C . SER A 1 95 ? -18.106 9.792 9.380 1.00 59.03 95 SER A C 1
ATOM 704 O O . SER A 1 95 ? -19.134 9.363 8.812 1.00 59.03 95 SER A O 1
#

Mean predicted aligned error: 12.68 Å

Nearest PDB structures (foldseek):
  2voy-assembly1_F  TM=8.649E-01  e=4.292E-05  Archaeoglobus fulgidus
  7r0i-assembly1_A  TM=7.076E-01  e=4.884E-05  Archaeoglobus fulgidus
  3j09-assembly1_A  TM=7.192E-01  e=1.132E-04  Archaeoglobus fulgidus
  4umv-assembly1_A  TM=6.904E-01  e=4.508E-03  Shigella sonnei
  7op5-assembly1_A  TM=6.905E-01  e=1.516E+00  Thermochaetoides thermophila DSM 1495